Protein AF-A0A935HI22-F1 (afdb_monomer_lite)

pLDDT: mean 83.1, std 8.75, range [47.62, 93.56]

Radius of gyration: 12.6 Å; chains: 1; bounding box: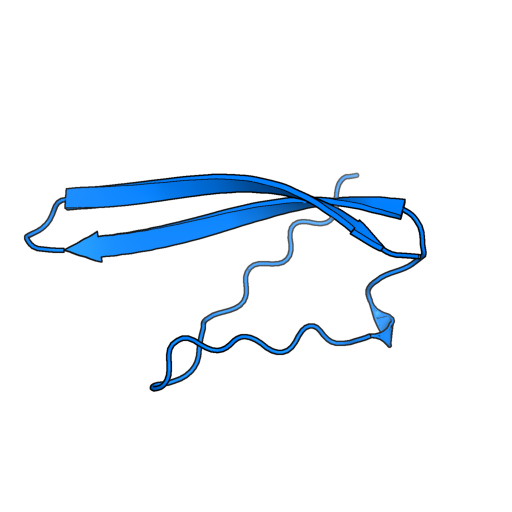 31×22×32 Å

Foldseek 3Di:
DDDDDDDDADPVRDDDDDPVVDDFDKDKDWDWDDDPNDIDIDIDIDGDD

Secondary structure (DSSP, 8-state):
-PPP------TTS-----GGG--SEEEEEEEEEEETTEEEEEEEEEEE-

Sequence (49 aa):
MDKIYQIQTDSTGLQTLPKTDFIKGVYRMRARWKSNNIEYFDERDIVLH

Structure (mmCIF, N/CA/C/O backbone):
data_AF-A0A935HI22-F1
#
_entry.id   AF-A0A935HI22-F1
#
loop_
_atom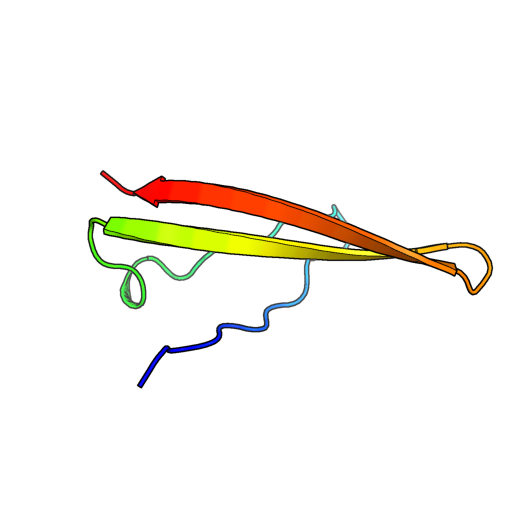_site.group_PDB
_atom_site.id
_atom_site.type_symbol
_atom_site.label_atom_id
_atom_site.label_alt_id
_atom_site.label_comp_id
_atom_site.label_asym_id
_atom_site.label_entity_id
_atom_site.label_seq_id
_atom_site.pdbx_PDB_ins_code
_atom_site.Cartn_x
_atom_site.Cartn_y
_atom_site.Cartn_z
_atom_site.occupancy
_atom_site.B_iso_or_equiv
_atom_site.auth_seq_id
_atom_site.auth_comp_id
_atom_site.auth_asym_id
_atom_site.auth_atom_id
_atom_site.pdbx_PDB_model_num
ATOM 1 N N . MET A 1 1 ? 3.888 10.444 17.676 1.00 47.62 1 MET A N 1
ATOM 2 C CA . MET A 1 1 ? 4.796 9.605 16.869 1.00 47.62 1 MET A CA 1
ATOM 3 C C . MET A 1 1 ? 3.957 8.989 15.777 1.00 47.62 1 MET A C 1
ATOM 5 O O . MET A 1 1 ? 3.017 8.270 16.102 1.00 47.62 1 MET A O 1
ATOM 9 N N . ASP A 1 2 ? 4.257 9.306 14.526 1.00 59.19 2 ASP A N 1
ATOM 10 C CA . ASP A 1 2 ? 3.525 8.762 13.387 1.00 59.19 2 ASP A CA 1
ATOM 11 C C . ASP A 1 2 ? 3.962 7.311 13.172 1.00 59.19 2 ASP A C 1
ATOM 13 O O . ASP A 1 2 ? 5.155 7.019 13.067 1.00 59.19 2 ASP A O 1
ATOM 17 N N . LYS A 1 3 ? 3.007 6.378 13.175 1.00 67.62 3 LYS A N 1
ATOM 18 C CA . LYS A 1 3 ? 3.289 4.972 12.870 1.00 67.62 3 LYS A CA 1
ATOM 19 C C . LYS A 1 3 ? 3.424 4.819 11.358 1.00 67.62 3 LYS A C 1
ATOM 21 O O . LYS A 1 3 ? 2.466 5.059 10.629 1.00 67.62 3 LYS A O 1
ATOM 26 N N . ILE A 1 4 ? 4.600 4.397 10.899 1.00 73.00 4 ILE A N 1
ATOM 27 C CA . ILE A 1 4 ? 4.849 4.061 9.494 1.00 73.00 4 ILE A CA 1
ATOM 28 C C . ILE A 1 4 ? 4.697 2.549 9.338 1.00 73.00 4 ILE A C 1
ATOM 30 O O . ILE A 1 4 ? 5.464 1.783 9.918 1.00 73.00 4 ILE A O 1
ATOM 34 N N . TYR A 1 5 ? 3.715 2.119 8.547 1.00 72.44 5 TYR A N 1
ATOM 35 C CA . TYR A 1 5 ? 3.533 0.715 8.187 1.00 72.44 5 TYR A CA 1
ATOM 36 C C . TYR A 1 5 ? 4.193 0.457 6.831 1.00 72.44 5 TYR A C 1
ATOM 38 O O . TYR A 1 5 ? 3.736 0.966 5.810 1.00 72.44 5 TYR A O 1
ATOM 46 N N . GLN A 1 6 ? 5.267 -0.334 6.816 1.00 76.75 6 GLN A N 1
ATOM 47 C CA . GLN A 1 6 ? 5.898 -0.801 5.584 1.00 76.75 6 GLN A CA 1
ATOM 48 C C . GLN A 1 6 ? 5.526 -2.266 5.363 1.00 76.75 6 GLN A C 1
ATOM 50 O O . GLN A 1 6 ? 5.944 -3.142 6.114 1.00 76.75 6 GLN A O 1
ATOM 55 N N . ILE A 1 7 ? 4.719 -2.523 4.340 1.00 75.50 7 ILE A N 1
ATOM 56 C CA . ILE A 1 7 ? 4.171 -3.847 4.038 1.00 75.50 7 ILE A CA 1
ATOM 57 C C . ILE A 1 7 ? 4.427 -4.111 2.551 1.00 75.50 7 ILE A C 1
ATOM 59 O O . ILE A 1 7 ? 4.264 -3.213 1.726 1.00 75.50 7 ILE A O 1
ATOM 63 N N . GLN A 1 8 ? 4.883 -5.317 2.213 1.00 80.62 8 GLN A N 1
ATOM 64 C CA . GLN A 1 8 ? 5.091 -5.731 0.824 1.00 80.62 8 GLN A CA 1
ATOM 65 C C . GLN A 1 8 ? 3.786 -6.257 0.221 1.00 80.62 8 GLN A C 1
ATOM 67 O O . GLN A 1 8 ? 2.999 -6.909 0.906 1.00 80.62 8 GLN A O 1
ATOM 72 N N . THR A 1 9 ? 3.577 -5.981 -1.064 1.00 83.19 9 THR A N 1
ATOM 73 C CA . THR A 1 9 ? 2.503 -6.582 -1.859 1.00 83.19 9 THR A CA 1
ATOM 74 C C . THR A 1 9 ? 2.823 -8.040 -2.178 1.00 83.19 9 THR A C 1
ATOM 76 O O . THR A 1 9 ? 3.993 -8.417 -2.286 1.00 83.19 9 THR A O 1
ATOM 79 N N . ASP A 1 10 ? 1.788 -8.850 -2.375 1.00 86.06 10 ASP A N 1
ATOM 80 C CA . ASP A 1 10 ? 1.933 -10.217 -2.870 1.00 86.06 10 ASP A CA 1
ATOM 81 C C . ASP A 1 10 ? 2.257 -10.270 -4.380 1.00 86.06 10 ASP A C 1
ATOM 83 O O . ASP A 1 10 ? 2.453 -9.246 -5.043 1.00 86.06 10 ASP A O 1
ATOM 87 N N . SER A 1 11 ? 2.317 -11.482 -4.942 1.00 85.81 11 SER A N 1
ATOM 88 C CA . SER A 1 11 ? 2.605 -11.718 -6.365 1.00 85.81 11 SER A CA 1
ATOM 89 C C . SER A 1 11 ? 1.547 -11.164 -7.326 1.00 85.81 11 SER A C 1
ATOM 91 O O . SER A 1 11 ? 1.816 -11.067 -8.523 1.00 85.81 11 SER A O 1
ATOM 93 N N . THR A 1 12 ? 0.366 -10.790 -6.827 1.00 86.75 12 THR A N 1
ATOM 94 C CA . THR A 1 12 ? -0.712 -10.160 -7.604 1.00 86.75 12 THR A CA 1
ATOM 95 C C . THR A 1 12 ? -0.701 -8.634 -7.496 1.00 86.75 12 THR A C 1
ATOM 97 O O . THR A 1 12 ? -1.501 -7.965 -8.147 1.00 86.75 12 THR A O 1
ATOM 100 N N . GLY A 1 13 ? 0.214 -8.069 -6.700 1.00 80.38 13 GLY A N 1
ATOM 101 C CA . GLY A 1 13 ? 0.247 -6.639 -6.402 1.00 80.38 13 GLY A CA 1
ATOM 102 C C . GLY A 1 13 ? -0.790 -6.216 -5.361 1.00 80.38 13 GLY A C 1
ATOM 103 O O . GLY A 1 13 ? -0.993 -5.018 -5.165 1.00 80.38 13 GLY A O 1
ATOM 104 N N . LEU A 1 14 ? -1.443 -7.170 -4.688 1.00 82.69 14 LEU A N 1
ATOM 105 C CA . LEU A 1 14 ? -2.419 -6.883 -3.647 1.00 82.69 14 LEU A CA 1
ATOM 106 C C . LEU A 1 14 ? -1.730 -6.769 -2.286 1.00 82.69 14 LEU A C 1
ATOM 108 O O . LEU A 1 14 ? -0.743 -7.442 -1.982 1.00 82.69 14 LEU A O 1
ATOM 112 N N . GLN A 1 15 ? -2.274 -5.894 -1.448 1.00 81.19 15 GLN A N 1
ATOM 113 C CA . GLN A 1 15 ? -1.866 -5.732 -0.064 1.00 81.19 15 GLN A CA 1
ATOM 114 C C . GLN A 1 15 ? -3.109 -5.724 0.819 1.00 81.19 15 GLN A C 1
ATOM 116 O O . GLN A 1 15 ? -3.993 -4.884 0.659 1.00 81.19 15 GLN A O 1
ATOM 121 N N . THR A 1 16 ? -3.157 -6.641 1.784 1.00 78.81 16 THR A N 1
ATOM 122 C CA . THR A 1 16 ? -4.197 -6.643 2.817 1.00 78.81 16 THR A CA 1
ATOM 123 C C . THR A 1 16 ? -3.684 -5.903 4.045 1.00 78.81 16 THR A C 1
ATOM 125 O O . THR A 1 16 ? -2.646 -6.257 4.602 1.00 78.81 16 THR A O 1
ATOM 128 N N . LEU A 1 17 ? -4.406 -4.868 4.471 1.00 77.75 17 LEU A N 1
ATOM 129 C CA . LEU A 1 17 ? -4.092 -4.124 5.688 1.00 77.75 17 LEU A CA 1
ATOM 130 C C . LEU A 1 17 ? -4.735 -4.818 6.902 1.00 77.75 17 LEU A C 1
ATOM 132 O O . LEU A 1 17 ? -5.944 -5.068 6.877 1.00 77.75 17 LEU A O 1
ATOM 136 N N . PRO A 1 18 ? -3.980 -5.135 7.972 1.00 75.88 18 PRO A N 1
ATOM 137 C CA . PRO A 1 18 ? -4.551 -5.740 9.171 1.00 75.88 18 PRO A CA 1
ATOM 138 C C . PRO A 1 18 ? -5.483 -4.744 9.868 1.00 75.88 18 PRO A C 1
ATOM 140 O O . PRO A 1 18 ? -5.038 -3.772 10.467 1.00 75.88 18 PRO A O 1
ATOM 143 N N . LYS A 1 19 ? -6.798 -4.989 9.805 1.00 73.88 19 LYS A N 1
ATOM 144 C CA . LYS A 1 19 ? -7.846 -4.074 10.302 1.00 73.88 19 LYS A CA 1
ATOM 145 C C . LYS A 1 19 ? -7.661 -3.635 11.763 1.00 73.88 19 LYS A C 1
ATOM 147 O O . LYS A 1 19 ? -8.110 -2.557 12.127 1.00 73.88 19 LYS A O 1
ATOM 152 N N . THR A 1 20 ? -7.015 -4.451 12.595 1.00 79.06 20 THR A N 1
ATOM 153 C CA . THR A 1 20 ? -6.749 -4.156 14.014 1.00 79.06 20 THR A CA 1
ATOM 154 C C . THR A 1 20 ? -5.839 -2.950 14.228 1.00 79.06 20 THR A C 1
ATOM 156 O O . THR A 1 20 ? -5.909 -2.315 15.277 1.00 79.06 20 THR A O 1
ATOM 159 N N . ASP A 1 21 ? -5.019 -2.618 13.235 1.00 75.62 21 ASP A N 1
ATOM 160 C CA . ASP A 1 21 ? -3.958 -1.617 13.360 1.00 75.62 21 ASP A CA 1
ATOM 161 C C . ASP A 1 21 ? -4.372 -0.245 12.806 1.00 75.62 21 ASP A C 1
ATOM 163 O O . ASP A 1 21 ? -3.624 0.735 12.926 1.00 75.62 21 ASP A O 1
ATOM 167 N N . PHE A 1 22 ? -5.576 -0.173 12.226 1.00 80.56 22 PHE A N 1
ATOM 168 C CA . PHE A 1 22 ? -6.139 1.013 11.597 1.00 80.56 22 PHE A CA 1
ATOM 169 C C . PHE A 1 22 ? -7.440 1.417 12.294 1.00 80.56 22 PHE A C 1
ATOM 171 O O . PHE A 1 22 ? -8.415 0.669 12.349 1.00 80.56 22 PHE A O 1
ATOM 178 N N . ILE A 1 23 ? -7.444 2.633 12.825 1.00 86.25 23 ILE A N 1
ATOM 179 C CA . ILE A 1 23 ? -8.622 3.292 13.384 1.00 86.25 23 ILE A CA 1
ATOM 180 C C . ILE A 1 23 ? -9.253 4.185 12.314 1.00 86.25 23 ILE A C 1
ATOM 182 O O . ILE A 1 23 ? -8.663 4.439 11.269 1.00 86.25 23 ILE A O 1
ATOM 186 N N . LYS A 1 24 ? -10.462 4.683 12.562 1.00 88.19 24 LYS A N 1
ATOM 187 C CA . LYS A 1 24 ? -11.090 5.656 11.660 1.00 88.19 24 LYS A CA 1
ATOM 188 C C . LYS A 1 24 ? -10.238 6.923 11.589 1.00 88.19 24 LYS A C 1
ATOM 190 O O . LYS A 1 24 ? -9.818 7.431 12.630 1.00 88.19 24 LYS A O 1
ATOM 195 N N . GLY A 1 25 ? -9.996 7.434 10.386 1.00 89.38 25 GLY A N 1
ATOM 196 C CA . GLY A 1 25 ? -9.136 8.599 10.197 1.00 89.38 25 GLY A CA 1
ATOM 197 C C . GLY A 1 25 ? -8.597 8.760 8.781 1.00 89.38 25 GLY A C 1
ATOM 198 O O . GLY A 1 25 ? -8.979 8.039 7.860 1.00 89.38 25 GLY A O 1
ATOM 199 N N . VAL A 1 26 ? -7.703 9.737 8.626 1.00 88.25 26 VAL A N 1
ATOM 200 C CA . VAL A 1 26 ? -7.000 10.019 7.370 1.00 88.25 26 VAL A CA 1
ATOM 201 C C . VAL A 1 26 ? -5.612 9.394 7.432 1.00 88.25 26 VAL A C 1
ATOM 203 O O . VAL A 1 26 ? -4.857 9.640 8.372 1.00 88.25 26 VAL A O 1
ATOM 206 N N . TYR A 1 27 ? -5.277 8.604 6.418 1.00 87.50 27 TYR A N 1
ATOM 207 C CA . TYR A 1 27 ? -3.981 7.953 6.258 1.00 87.50 27 TYR A CA 1
ATOM 208 C C . TYR A 1 27 ? -3.322 8.410 4.967 1.00 87.50 27 TYR A C 1
ATOM 210 O O . TYR A 1 27 ? -3.999 8.578 3.958 1.00 87.50 27 TYR A O 1
ATOM 218 N N . ARG A 1 28 ? -1.994 8.529 4.969 1.00 89.31 28 ARG A N 1
ATOM 219 C CA . ARG A 1 28 ? -1.218 8.711 3.741 1.00 89.31 28 ARG A CA 1
ATOM 220 C C . ARG A 1 28 ? -0.664 7.373 3.281 1.00 89.31 28 ARG A C 1
ATOM 222 O O . ARG A 1 28 ? 0.122 6.750 3.993 1.00 89.31 28 ARG A O 1
ATOM 229 N N . MET A 1 29 ? -1.060 6.940 2.092 1.00 87.75 29 MET A N 1
ATOM 230 C CA . MET A 1 29 ? -0.517 5.754 1.441 1.00 87.75 29 MET A CA 1
ATOM 231 C C . MET A 1 29 ? 0.564 6.168 0.444 1.00 87.75 29 MET A C 1
ATOM 233 O O . MET A 1 29 ? 0.354 7.089 -0.342 1.00 87.75 29 MET A O 1
ATOM 237 N N . ARG A 1 30 ? 1.701 5.465 0.461 1.00 89.00 30 ARG A N 1
ATOM 238 C CA . ARG A 1 30 ? 2.796 5.628 -0.502 1.00 89.00 30 ARG A CA 1
ATOM 239 C C . ARG A 1 30 ? 3.101 4.290 -1.161 1.00 89.00 30 ARG A C 1
ATOM 241 O O . ARG A 1 30 ? 3.737 3.433 -0.551 1.00 89.00 30 ARG A O 1
ATOM 248 N N . ALA A 1 31 ? 2.660 4.117 -2.400 1.00 87.62 31 ALA A N 1
ATOM 249 C CA . ALA A 1 31 ? 3.040 2.969 -3.211 1.00 87.62 31 ALA A CA 1
ATOM 250 C C . ALA A 1 31 ? 4.428 3.212 -3.819 1.00 87.62 31 ALA A C 1
ATOM 252 O O . ALA A 1 31 ? 4.701 4.295 -4.336 1.00 87.62 31 ALA A O 1
ATOM 253 N N . ARG A 1 32 ? 5.306 2.205 -3.751 1.00 89.38 32 ARG A N 1
ATOM 254 C CA . ARG A 1 32 ? 6.650 2.223 -4.34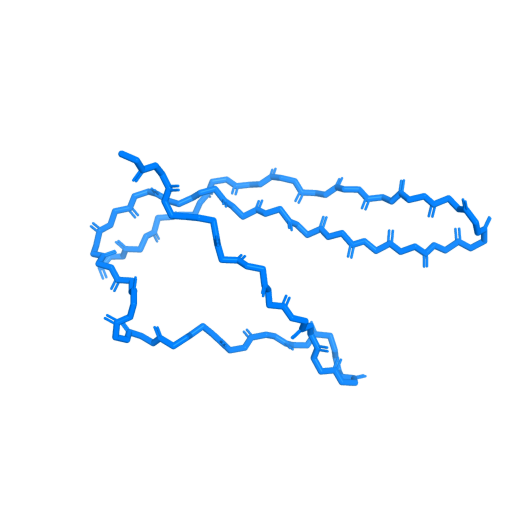5 1.00 89.38 32 ARG A CA 1
ATOM 255 C C . ARG A 1 32 ? 6.806 1.019 -5.258 1.00 89.38 32 ARG A C 1
ATOM 257 O O . ARG A 1 32 ? 6.615 -0.110 -4.814 1.00 89.38 32 ARG A O 1
ATOM 264 N N . TRP A 1 33 ? 7.242 1.246 -6.489 1.00 87.12 33 TRP A N 1
ATOM 265 C CA . TRP A 1 33 ? 7.666 0.173 -7.387 1.00 87.12 33 TRP A CA 1
ATOM 266 C C . TRP A 1 33 ? 8.927 0.574 -8.146 1.00 87.12 33 TRP A C 1
ATOM 268 O O . TRP A 1 33 ? 9.247 1.754 -8.285 1.00 87.12 33 TRP A O 1
ATOM 278 N N . LYS A 1 34 ? 9.677 -0.426 -8.610 1.00 88.75 34 LYS A N 1
ATOM 279 C CA . LYS A 1 34 ? 10.928 -0.238 -9.346 1.00 88.75 34 LYS A CA 1
ATOM 280 C C . LYS A 1 34 ? 10.826 -0.934 -10.695 1.00 88.75 34 LYS A C 1
ATOM 282 O O . LYS A 1 34 ? 10.487 -2.111 -10.750 1.00 88.75 34 LYS A O 1
ATOM 287 N N . SER A 1 35 ? 11.137 -0.218 -11.769 1.00 88.38 35 SER A N 1
ATOM 288 C CA . SER A 1 35 ? 11.195 -0.761 -13.129 1.00 88.38 35 SER A CA 1
ATOM 289 C C . SER A 1 35 ? 12.424 -0.205 -13.835 1.00 88.38 35 SER A C 1
ATOM 291 O O . SER A 1 35 ? 12.694 0.988 -13.732 1.00 88.38 35 SER A O 1
ATOM 293 N N . ASN A 1 36 ? 13.203 -1.058 -14.507 1.00 91.69 36 ASN A N 1
ATOM 294 C CA . ASN A 1 36 ? 14.411 -0.656 -15.245 1.00 91.69 36 ASN A CA 1
ATOM 295 C C . ASN A 1 36 ? 15.371 0.246 -14.442 1.00 91.69 36 ASN A C 1
ATOM 297 O O . ASN A 1 36 ? 15.879 1.240 -14.948 1.00 91.69 36 ASN A O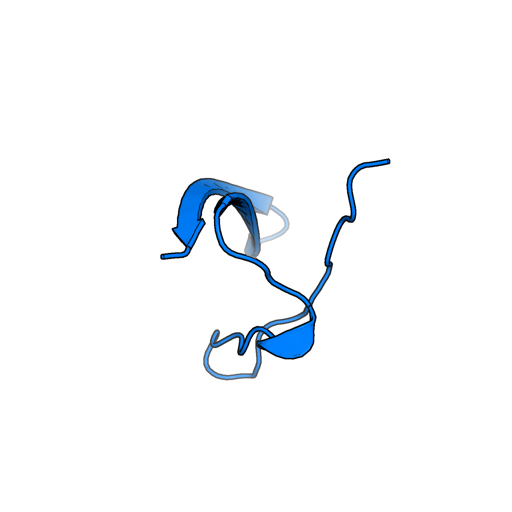 1
ATOM 301 N N . ASN A 1 37 ? 15.612 -0.093 -13.171 1.00 91.25 37 ASN A N 1
ATOM 302 C CA . ASN A 1 37 ? 16.421 0.689 -12.222 1.00 91.25 37 ASN A CA 1
ATOM 303 C C . ASN A 1 37 ? 15.886 2.080 -11.837 1.00 91.25 37 ASN A C 1
ATOM 305 O O . ASN A 1 37 ? 16.551 2.778 -11.075 1.00 91.25 37 ASN A O 1
ATOM 309 N N . ILE A 1 38 ? 14.676 2.440 -12.258 1.00 93.56 38 ILE A N 1
ATOM 310 C CA . ILE A 1 38 ? 13.991 3.675 -11.873 1.00 93.56 38 ILE A CA 1
ATOM 311 C C . ILE A 1 38 ? 12.970 3.356 -10.781 1.00 93.56 38 ILE A C 1
ATOM 313 O O . ILE A 1 38 ? 12.216 2.385 -10.887 1.00 93.56 38 ILE A O 1
ATOM 317 N N . GLU A 1 39 ? 12.962 4.161 -9.719 1.00 92.50 39 GLU A N 1
ATOM 318 C CA . GLU A 1 39 ? 11.958 4.083 -8.658 1.00 92.50 39 GLU A CA 1
ATOM 319 C C . GLU A 1 39 ? 10.814 5.055 -8.924 1.00 92.50 39 GLU A C 1
ATOM 321 O O . GLU A 1 39 ? 11.031 6.222 -9.249 1.00 92.50 39 GLU A O 1
ATOM 326 N N . TYR A 1 40 ? 9.597 4.559 -8.751 1.00 89.31 40 TYR A N 1
ATOM 327 C CA . TYR A 1 40 ? 8.362 5.304 -8.914 1.00 89.31 40 TYR A CA 1
ATOM 328 C C . TYR A 1 40 ? 7.618 5.335 -7.586 1.00 89.31 40 TYR A C 1
ATOM 330 O O . TYR A 1 40 ? 7.642 4.363 -6.821 1.00 89.31 40 TYR A O 1
ATOM 338 N N . PHE A 1 41 ? 6.950 6.457 -7.335 1.00 90.69 41 PHE A N 1
ATOM 339 C CA . PHE A 1 41 ? 6.174 6.685 -6.128 1.00 90.69 41 PHE A CA 1
ATOM 340 C C . PHE A 1 41 ? 4.816 7.273 -6.489 1.00 90.69 41 PHE A C 1
ATOM 342 O O . PHE A 1 41 ? 4.729 8.171 -7.323 1.00 90.69 41 PHE A O 1
ATOM 349 N N . ASP A 1 42 ? 3.781 6.781 -5.824 1.00 89.50 42 ASP A N 1
ATOM 35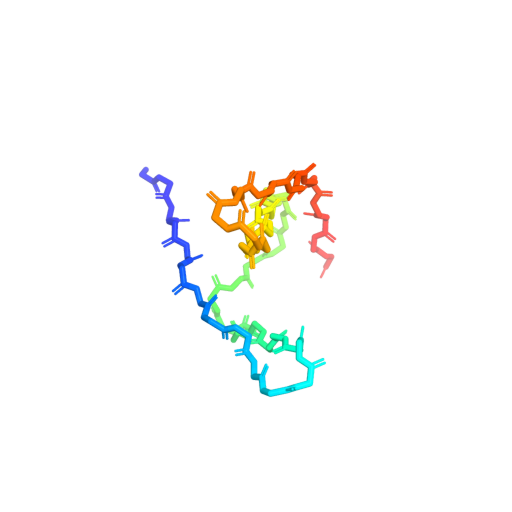0 C CA . ASP A 1 42 ? 2.428 7.3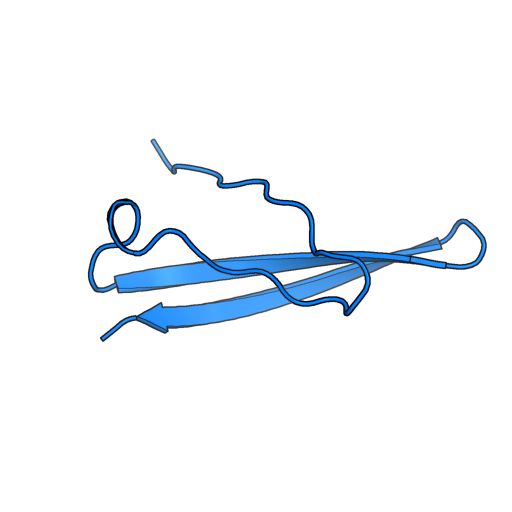25 -5.884 1.00 89.50 42 ASP A CA 1
ATOM 351 C C . ASP A 1 42 ? 1.934 7.520 -4.453 1.00 89.50 42 ASP A C 1
ATOM 353 O O . ASP A 1 42 ? 1.925 6.580 -3.654 1.00 89.50 42 ASP A O 1
ATOM 357 N N . GLU A 1 43 ? 1.600 8.764 -4.120 1.00 92.56 43 GLU A N 1
ATOM 358 C CA . GLU A 1 43 ? 1.208 9.187 -2.779 1.00 92.56 43 GLU A CA 1
ATOM 359 C C . GLU A 1 43 ? -0.219 9.715 -2.796 1.00 92.56 43 GLU A C 1
ATOM 361 O O . GLU A 1 43 ? -0.560 10.586 -3.597 1.00 92.56 43 GLU A O 1
ATOM 366 N N . ARG A 1 44 ? -1.065 9.170 -1.918 1.00 89.81 44 ARG A N 1
ATOM 367 C CA . ARG A 1 44 ? -2.486 9.523 -1.843 1.00 89.81 44 ARG A CA 1
ATOM 368 C C . ARG A 1 44 ? -2.968 9.493 -0.405 1.00 89.81 44 ARG A C 1
ATOM 370 O O . ARG A 1 44 ? -2.586 8.607 0.362 1.00 89.81 44 ARG A O 1
ATOM 377 N N . ASP A 1 45 ? -3.851 10.422 -0.069 1.00 90.12 45 ASP A N 1
ATOM 378 C CA . ASP A 1 45 ? -4.567 10.382 1.198 1.00 90.12 45 ASP A CA 1
ATOM 379 C C . ASP A 1 45 ? -5.803 9.474 1.058 1.00 90.12 45 ASP A C 1
ATOM 381 O O . ASP A 1 45 ? -6.537 9.533 0.069 1.00 90.12 45 ASP A O 1
ATOM 385 N N . ILE A 1 46 ? -6.016 8.605 2.044 1.00 86.38 46 ILE A N 1
ATOM 386 C CA . ILE A 1 46 ? -7.114 7.639 2.108 1.00 86.38 46 ILE A CA 1
ATOM 387 C C . ILE A 1 46 ? -7.878 7.874 3.404 1.00 86.38 46 ILE A C 1
ATOM 389 O O . ILE A 1 46 ? -7.293 7.935 4.487 1.00 86.38 46 ILE A O 1
ATOM 393 N N . VAL A 1 47 ? -9.200 7.982 3.293 1.00 85.88 47 VAL A N 1
ATOM 394 C CA . VAL A 1 47 ? -10.094 8.125 4.442 1.00 85.88 47 VAL A CA 1
ATOM 395 C C . VAL A 1 47 ? -10.656 6.757 4.806 1.00 85.88 47 VAL A C 1
ATOM 397 O O . VAL A 1 47 ? -11.312 6.111 3.988 1.00 85.88 47 VAL A O 1
ATOM 400 N N . LEU A 1 48 ? -10.399 6.318 6.038 1.00 83.50 48 LEU A N 1
ATOM 401 C CA . LEU A 1 48 ? -10.978 5.104 6.604 1.00 83.50 48 LEU A CA 1
ATOM 402 C C . LEU A 1 48 ? -12.182 5.473 7.485 1.00 83.50 48 LEU A C 1
ATOM 404 O O . LEU A 1 48 ? -12.030 6.212 8.463 1.00 83.50 48 LEU A O 1
ATOM 408 N N . HIS A 1 49 ? -13.364 4.970 7.117 1.00 77.81 49 HIS A N 1
ATOM 409 C CA . HIS A 1 49 ? -14.653 5.266 7.759 1.00 77.81 49 HIS A CA 1
ATOM 410 C C . HIS A 1 49 ? -15.070 4.276 8.847 1.00 77.81 49 HIS A C 1
ATOM 412 O O . HIS A 1 49 ? -14.632 3.106 8.850 1.00 77.81 49 HIS A O 1
#